Protein AF-A0A1A7XVB5-F1 (afdb_monomer)

Sequence (108 aa):
VERWLKELFDHADPHIVVMLVGNKTDLESERSVPMEEAKDFAEKQGLLFLETSALQSTNVEAAFSSVLAEIHKKVSSKEVVRGSLNAVTLNNSRRENTEEQKSCCRNI

Foldseek 3Di:
DVVVVVVCCVPHDPLAAAEDEAEDVVPVVPDPDDPVNSVVVCVVVVHHYDYYYPPVRGCPVVVVVVNVVVVVVCVVVVVDPPPPDPDPPPPPPPDDDDDDDDDPDDDD

Mean predicted aligned error: 12.48 Å

Secondary structure (DSSP, 8-state):
-HHHHHHHHHHS-TT---EEEEE-TT-GGG--S-HHHHHHHHHHHT-EEEEEBTTTTBSHHHHHHHHHHHHHHHHHTT-S-TTS------------------------

Organism: NCBI:txid60296

Solvent-accessible surface area (backbone atoms only — not comparable to full-atom values): 7113 Å² total; per-residue (Å²): 110,67,69,61,51,48,59,42,66,76,71,49,65,94,82,66,82,56,67,50,70,48,67,52,60,82,47,61,94,71,62,84,70,59,69,66,60,57,44,52,52,22,59,77,70,74,32,43,70,47,66,21,13,80,88,76,61,36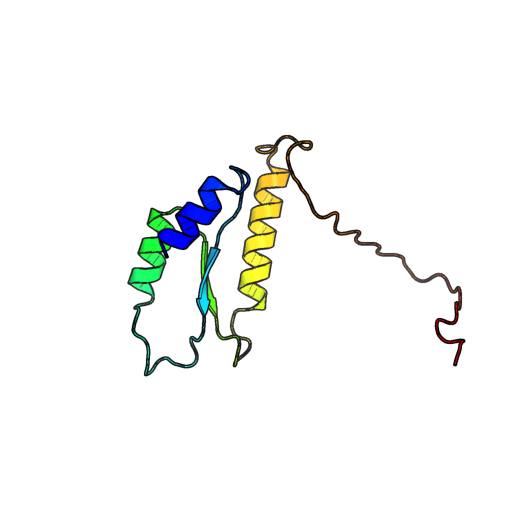,49,52,68,56,52,55,52,52,54,51,50,52,48,51,48,48,56,71,70,58,81,48,63,90,84,75,64,91,66,79,80,78,79,80,76,84,68,78,92,70,97,72,94,73,86,90,80,88,87,132

Radius of gyration: 19.64 Å; Cα contacts (8 Å, |Δi|>4): 71; chains: 1; bounding box: 53×38×45 Å

InterPro domains:
  IPR001806 Small GTPase [PF00071] (1-72)
  IPR001806 Small GTPase [PS51421] (1-108)
  IPR027417 P-loop containing nucleoside triphosphate hydrolase [G3DSA:3.40.50.300] (1-105)
  IPR027417 P-loop containing nucleoside triphosphate hydrolase [SSF52540] (1-82)
  IPR050209 Membrane trafficking Rab GTPases [PTHR47979] (1-105)

Structure (mmCIF, N/CA/C/O backbone):
data_AF-A0A1A7XVB5-F1
#
_entry.id   AF-A0A1A7XVB5-F1
#
loop_
_atom_site.group_PDB
_atom_site.id
_atom_site.type_symbol
_atom_site.label_atom_id
_atom_site.label_alt_id
_atom_site.label_comp_id
_atom_site.label_asym_id
_atom_site.label_entity_id
_a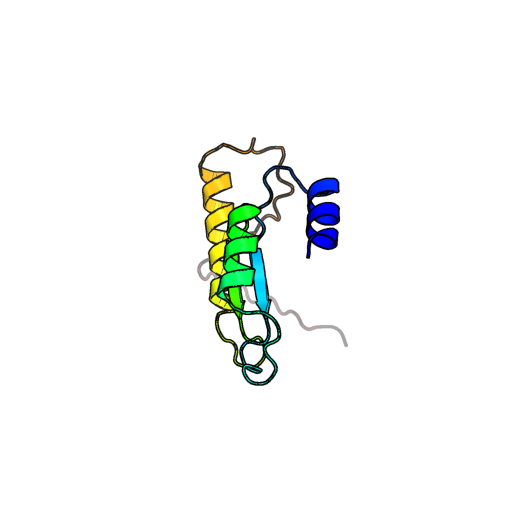tom_site.label_seq_id
_atom_site.pdbx_PDB_ins_code
_atom_site.Cartn_x
_atom_site.Cartn_y
_atom_site.Cartn_z
_atom_site.occupancy
_atom_site.B_iso_or_equiv
_atom_site.auth_seq_id
_atom_site.auth_comp_id
_atom_site.auth_asym_id
_atom_site.auth_atom_id
_atom_site.pdbx_PDB_model_num
ATOM 1 N N . VAL A 1 1 ? -2.192 12.899 1.025 1.00 74.12 1 VAL A N 1
ATOM 2 C CA . VAL A 1 1 ? -1.381 11.863 0.333 1.00 74.12 1 VAL A CA 1
ATOM 3 C C . VAL A 1 1 ? -0.794 12.396 -0.969 1.00 74.12 1 VAL A C 1
ATOM 5 O O . VAL A 1 1 ? 0.394 12.229 -1.194 1.00 74.12 1 VAL A O 1
ATOM 8 N N . GLU A 1 2 ? -1.575 13.128 -1.765 1.00 84.62 2 GLU A N 1
ATOM 9 C CA . GLU A 1 2 ? -1.160 13.701 -3.059 1.00 84.62 2 GLU A CA 1
ATOM 10 C C . GLU A 1 2 ? 0.130 14.529 -3.019 1.00 84.62 2 GLU A C 1
ATOM 12 O O . GLU A 1 2 ? 0.974 14.383 -3.895 1.00 84.62 2 GLU A O 1
ATOM 17 N N . ARG A 1 3 ? 0.335 15.345 -1.975 1.00 89.31 3 ARG A N 1
ATOM 18 C CA . ARG A 1 3 ? 1.586 16.100 -1.800 1.00 89.31 3 ARG A CA 1
ATOM 19 C C . ARG A 1 3 ? 2.817 15.188 -1.748 1.00 89.31 3 ARG A C 1
ATOM 21 O O . ARG A 1 3 ? 3.789 15.453 -2.442 1.00 89.31 3 ARG A O 1
ATOM 28 N N . TRP A 1 4 ? 2.761 14.121 -0.952 1.00 88.69 4 TRP A N 1
ATOM 29 C CA . TRP A 1 4 ? 3.868 13.172 -0.811 1.00 88.69 4 TRP A CA 1
ATOM 30 C C . TRP A 1 4 ? 4.101 12.378 -2.094 1.00 88.69 4 TRP A C 1
ATOM 32 O O . TRP A 1 4 ? 5.245 12.145 -2.460 1.00 88.69 4 TRP A O 1
ATOM 42 N N . LEU A 1 5 ? 3.028 12.011 -2.800 1.00 86.50 5 LEU A N 1
ATOM 43 C CA . LEU A 1 5 ? 3.136 11.364 -4.109 1.00 86.50 5 LEU A CA 1
ATOM 44 C C . LEU A 1 5 ? 3.802 12.276 -5.136 1.00 86.50 5 LEU A C 1
ATOM 46 O O . LEU A 1 5 ? 4.683 11.828 -5.857 1.00 86.50 5 LEU A O 1
ATOM 50 N N . LYS A 1 6 ? 3.425 13.556 -5.170 1.00 87.31 6 LYS A N 1
ATOM 51 C CA . LYS A 1 6 ? 4.052 14.537 -6.054 1.00 87.31 6 LYS A CA 1
ATOM 52 C C . LYS A 1 6 ? 5.537 14.709 -5.739 1.00 87.31 6 LYS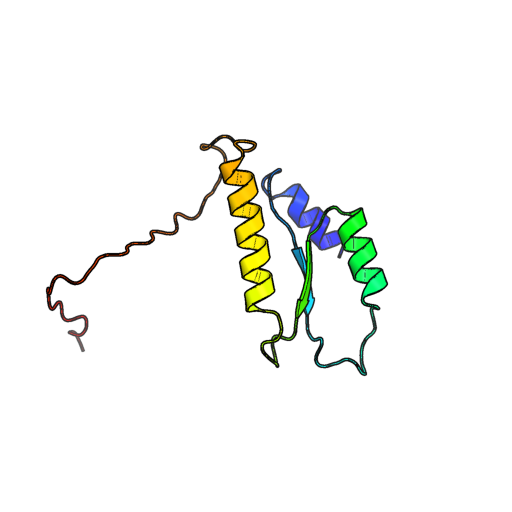 A C 1
ATOM 54 O O . LYS A 1 6 ? 6.360 14.583 -6.634 1.00 87.31 6 LYS A O 1
ATOM 59 N N . GLU A 1 7 ? 5.880 14.940 -4.471 1.00 88.00 7 GLU A N 1
ATOM 60 C CA . GLU A 1 7 ? 7.280 15.076 -4.047 1.00 88.00 7 GLU A CA 1
ATOM 61 C C . GLU A 1 7 ? 8.105 13.831 -4.406 1.00 88.00 7 GLU A C 1
ATOM 63 O O . GLU A 1 7 ? 9.253 13.961 -4.830 1.00 88.00 7 GLU A O 1
ATOM 68 N N . LEU A 1 8 ? 7.505 12.641 -4.296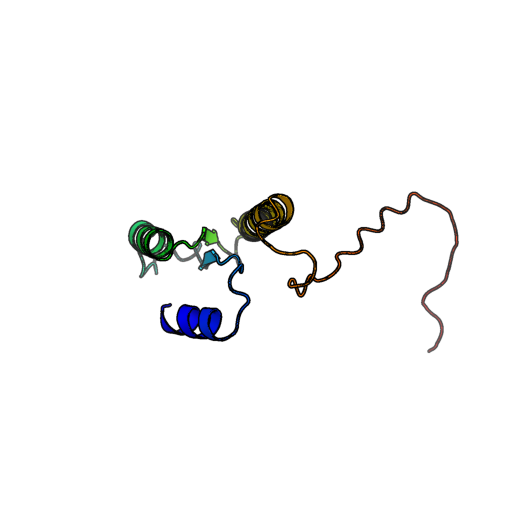 1.00 86.31 8 LEU A N 1
ATOM 69 C CA . LEU A 1 8 ? 8.127 11.385 -4.691 1.00 86.31 8 LEU A CA 1
ATOM 70 C C . LEU A 1 8 ? 8.336 11.308 -6.208 1.00 86.31 8 LEU A C 1
ATOM 72 O O . LEU A 1 8 ? 9.454 11.060 -6.637 1.00 86.31 8 LEU A O 1
ATOM 76 N N . PHE A 1 9 ? 7.306 11.537 -7.024 1.00 85.12 9 PHE A N 1
ATOM 77 C CA . PHE A 1 9 ? 7.421 11.438 -8.484 1.00 85.12 9 PHE A CA 1
ATOM 78 C C . PHE A 1 9 ? 8.315 12.517 -9.104 1.00 85.12 9 PHE A C 1
ATOM 80 O O . PHE A 1 9 ? 8.938 12.258 -10.129 1.00 85.12 9 PHE A O 1
ATOM 87 N N . ASP A 1 10 ? 8.427 13.688 -8.474 1.00 86.75 10 ASP A N 1
ATOM 88 C CA . ASP A 1 10 ? 9.299 14.767 -8.945 1.00 86.75 10 ASP A CA 1
ATOM 89 C C . ASP A 1 10 ? 10.799 14.447 -8.738 1.00 86.75 10 ASP A C 1
ATOM 91 O O . ASP A 1 10 ? 11.642 14.986 -9.456 1.00 86.75 10 ASP A O 1
ATOM 95 N N . HIS A 1 11 ? 11.151 13.578 -7.776 1.00 85.56 11 HIS A N 1
ATOM 96 C CA . HIS A 1 11 ? 12.550 13.324 -7.382 1.00 85.56 11 HIS A CA 1
ATOM 97 C C . HIS A 1 11 ? 12.999 11.856 -7.466 1.00 85.56 11 HIS A C 1
ATOM 99 O O . HIS A 1 11 ? 14.198 11.584 -7.374 1.00 85.56 11 HIS A O 1
ATOM 105 N N . ALA A 1 12 ? 12.076 10.902 -7.586 1.00 84.75 12 ALA A N 1
ATOM 106 C CA . ALA A 1 12 ? 12.386 9.476 -7.620 1.00 84.75 12 ALA A CA 1
ATOM 107 C C . ALA A 1 12 ? 12.636 8.957 -9.043 1.00 84.75 12 ALA A C 1
ATOM 109 O O . ALA A 1 12 ? 12.303 9.594 -10.041 1.00 84.75 12 ALA A O 1
ATOM 110 N N . ASP A 1 13 ? 13.211 7.753 -9.128 1.00 81.81 13 ASP A N 1
ATOM 111 C CA . ASP A 1 13 ? 13.348 7.039 -10.397 1.00 81.81 13 ASP A CA 1
ATOM 112 C C . ASP A 1 13 ? 11.959 6.759 -11.009 1.00 81.81 13 ASP A C 1
ATOM 114 O O . ASP A 1 13 ? 11.063 6.317 -10.281 1.00 81.81 13 ASP A O 1
ATOM 118 N N . PRO A 1 14 ? 11.767 6.938 -12.330 1.00 78.06 14 PRO A N 1
ATOM 119 C CA . PRO A 1 14 ? 10.498 6.648 -13.004 1.00 78.06 14 PRO A CA 1
ATOM 120 C C . PRO A 1 14 ? 9.975 5.215 -12.808 1.00 78.06 14 PRO A C 1
ATOM 122 O O . PRO A 1 14 ? 8.778 4.970 -12.947 1.00 78.06 14 PRO A O 1
ATOM 125 N N . HIS A 1 15 ? 10.846 4.258 -12.479 1.00 80.62 15 HIS A N 1
ATOM 126 C CA . HIS A 1 15 ? 10.502 2.850 -12.267 1.00 80.62 15 HIS A CA 1
ATOM 127 C C . HIS A 1 15 ? 10.281 2.492 -10.791 1.00 80.62 15 HIS A C 1
ATOM 129 O O . HIS A 1 15 ? 10.166 1.304 -10.463 1.00 80.62 15 HIS A O 1
ATOM 135 N N . ILE A 1 16 ? 10.207 3.483 -9.895 1.00 85.94 16 ILE A N 1
ATOM 136 C CA . ILE A 1 16 ? 9.969 3.259 -8.469 1.00 85.94 16 ILE A CA 1
ATOM 137 C C . ILE A 1 16 ? 8.696 2.426 -8.232 1.00 85.94 16 ILE A C 1
ATOM 139 O O . ILE A 1 16 ? 7.694 2.510 -8.946 1.00 85.94 16 ILE A O 1
ATOM 143 N N . VAL A 1 17 ? 8.754 1.555 -7.227 1.00 88.75 17 VAL A N 1
ATOM 144 C CA . VAL A 1 17 ? 7.586 0.841 -6.702 1.00 88.75 17 VAL A CA 1
ATOM 145 C C . VAL A 1 17 ? 7.129 1.577 -5.455 1.00 88.75 17 VAL A C 1
ATOM 147 O O . VAL A 1 17 ? 7.925 1.807 -4.547 1.00 88.75 17 VAL A O 1
ATOM 150 N N . VAL A 1 18 ? 5.849 1.937 -5.409 1.00 91.81 18 VAL A N 1
ATOM 151 C CA . VAL A 1 18 ? 5.269 2.718 -4.316 1.00 91.81 18 VAL A CA 1
ATOM 152 C C . VAL A 1 18 ? 4.096 1.948 -3.722 1.00 91.81 18 VAL A C 1
ATOM 154 O O . VAL A 1 18 ? 3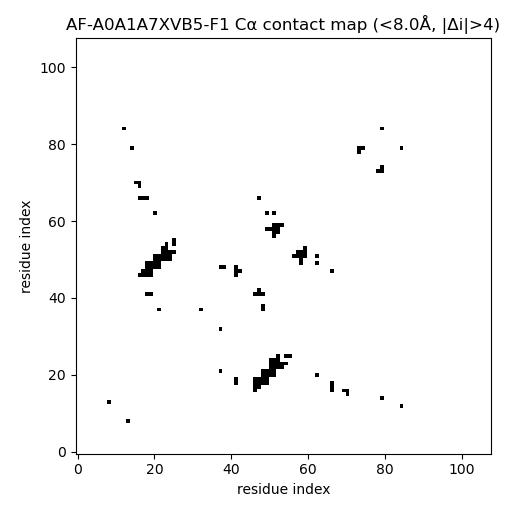.261 1.408 -4.449 1.00 91.81 18 VAL A O 1
ATOM 157 N N . MET A 1 19 ? 4.039 1.902 -2.392 1.00 94.44 19 MET A N 1
ATOM 158 C CA . MET A 1 19 ? 2.945 1.299 -1.636 1.00 94.44 19 MET A CA 1
ATOM 159 C C . MET A 1 19 ? 2.340 2.333 -0.688 1.00 94.44 19 MET A C 1
ATOM 161 O O . MET A 1 19 ? 3.051 2.961 0.095 1.00 94.44 19 MET A O 1
ATOM 165 N N . LEU A 1 20 ? 1.020 2.482 -0.737 1.00 95.31 20 LEU A N 1
ATOM 166 C CA . LEU A 1 20 ? 0.232 3.170 0.269 1.00 95.31 20 LEU A CA 1
ATOM 167 C C . LEU A 1 20 ? 0.002 2.230 1.457 1.00 95.31 20 LEU A C 1
ATOM 169 O O . LEU A 1 20 ? -0.614 1.175 1.317 1.00 95.31 20 LEU A O 1
ATOM 173 N N . VAL A 1 21 ? 0.483 2.628 2.633 1.00 96.00 21 VAL A N 1
ATOM 174 C CA . VAL A 1 21 ? 0.327 1.847 3.864 1.00 96.00 21 VAL A CA 1
ATOM 175 C C . VAL A 1 21 ? -0.648 2.544 4.809 1.00 96.00 21 VAL A C 1
ATOM 177 O O . VAL A 1 21 ? -0.360 3.627 5.321 1.00 96.00 21 VAL A O 1
ATOM 180 N N . GLY A 1 22 ? -1.789 1.906 5.067 1.00 94.38 22 GLY A N 1
ATOM 181 C CA . GLY A 1 22 ? -2.730 2.310 6.112 1.00 94.38 22 GLY A CA 1
ATOM 182 C C . GLY A 1 22 ? -2.259 1.794 7.468 1.00 94.38 22 GLY A C 1
ATOM 183 O O . GLY A 1 22 ? -2.591 0.678 7.849 1.00 94.38 22 GLY A O 1
ATOM 184 N N . ASN A 1 23 ? -1.415 2.548 8.172 1.00 94.88 23 ASN A N 1
ATOM 185 C CA . ASN A 1 23 ? -0.905 2.137 9.485 1.00 94.88 23 ASN A CA 1
ATOM 186 C C . ASN A 1 23 ? -1.917 2.426 10.613 1.00 94.88 23 ASN A C 1
ATOM 188 O O . ASN A 1 23 ? -2.755 3.315 10.480 1.00 94.88 23 ASN A O 1
ATOM 192 N N . LYS A 1 24 ? -1.735 1.760 11.760 1.00 92.56 24 LYS A N 1
ATOM 193 C CA . LYS A 1 24 ? -2.540 1.861 12.991 1.00 92.56 24 LYS A CA 1
ATOM 194 C C . LYS A 1 24 ? -3.927 1.221 12.896 1.00 92.56 24 LYS A C 1
ATOM 196 O O . LYS A 1 24 ? -4.893 1.751 13.437 1.00 92.56 24 LYS A O 1
ATOM 201 N N . THR A 1 25 ? -4.033 0.062 12.247 1.00 92.12 25 THR A N 1
ATOM 202 C CA . THR A 1 25 ? -5.299 -0.699 12.199 1.00 92.12 25 THR A CA 1
ATOM 203 C C . THR A 1 25 ? -5.819 -1.129 13.570 1.00 92.12 25 THR A C 1
ATOM 205 O O . THR A 1 25 ? -6.977 -1.501 13.699 1.00 92.12 25 THR A O 1
ATOM 208 N N . ASP A 1 26 ? -4.980 -1.084 14.604 1.00 91.94 26 ASP A N 1
ATOM 209 C CA . ASP A 1 26 ? -5.374 -1.317 15.992 1.00 91.94 26 ASP A CA 1
ATOM 210 C C . ASP A 1 26 ? -6.367 -0.270 16.531 1.00 91.94 26 ASP A C 1
ATOM 212 O O . ASP A 1 26 ? -7.125 -0.574 17.450 1.00 91.94 26 ASP A O 1
ATOM 216 N N . LEU A 1 27 ? -6.418 0.927 15.936 1.00 92.44 27 LEU A N 1
ATOM 217 C CA . LEU A 1 27 ? -7.319 2.017 16.323 1.00 92.44 27 LEU A CA 1
ATOM 218 C C . LEU A 1 27 ? -8.596 2.046 15.468 1.00 92.44 27 LEU A C 1
ATOM 220 O O . LEU A 1 27 ? -8.979 3.086 14.935 1.00 92.44 27 LEU A O 1
ATOM 224 N N . GLU A 1 28 ? -9.280 0.907 15.345 1.00 89.31 28 GLU A N 1
ATOM 225 C CA . GLU A 1 28 ? -10.495 0.786 14.520 1.00 89.31 28 GLU A CA 1
ATOM 226 C C . GLU A 1 28 ? -11.609 1.750 14.968 1.00 89.31 28 GLU A C 1
ATOM 228 O O . GLU A 1 28 ? -12.318 2.325 14.145 1.00 89.31 28 GLU A O 1
ATOM 233 N N . SER A 1 29 ? -11.728 2.005 16.274 1.00 90.75 29 SER A N 1
ATOM 234 C CA . SER A 1 29 ? -12.705 2.955 16.824 1.00 90.75 29 SER A CA 1
ATOM 235 C C . SER A 1 29 ? -12.439 4.415 16.447 1.00 90.75 29 SER A C 1
ATOM 237 O O . SER A 1 29 ? -13.348 5.235 16.523 1.00 90.75 29 SER A O 1
ATOM 239 N N . GLU A 1 30 ? -11.208 4.750 16.057 1.00 92.44 30 GLU A N 1
ATOM 240 C CA . GLU A 1 30 ? -10.798 6.096 15.632 1.00 92.44 30 GLU A CA 1
ATOM 241 C C . GLU A 1 30 ? -10.597 6.169 14.108 1.00 92.44 30 GLU A C 1
ATOM 243 O O . GLU A 1 30 ? -10.007 7.122 13.581 1.00 92.44 30 GLU A O 1
ATOM 248 N N . ARG A 1 31 ? -11.095 5.165 13.371 1.00 93.38 31 ARG A N 1
ATOM 249 C CA . ARG A 1 31 ? -10.956 5.098 11.920 1.00 93.38 31 ARG A CA 1
ATOM 250 C C . ARG A 1 31 ? -11.681 6.270 11.264 1.00 93.38 31 ARG A C 1
ATOM 252 O O . ARG A 1 31 ? -12.904 6.332 11.209 1.00 93.38 31 ARG A O 1
ATOM 259 N N . SER A 1 32 ? -10.889 7.180 10.707 1.00 92.62 32 SER A N 1
ATOM 260 C CA . SER A 1 32 ? -11.387 8.309 9.911 1.00 92.62 32 SER A CA 1
ATOM 261 C C . SER A 1 32 ? -11.438 8.008 8.412 1.00 92.62 32 SER A C 1
ATOM 263 O O . SER A 1 32 ? -12.120 8.712 7.678 1.00 92.62 32 SER A O 1
ATOM 265 N N . VAL A 1 33 ? -10.702 6.988 7.954 1.00 92.56 33 VAL A N 1
ATOM 266 C CA . VAL A 1 33 ? -10.588 6.630 6.534 1.00 92.56 33 VAL A CA 1
ATOM 267 C C . VAL A 1 33 ? -11.041 5.181 6.332 1.00 92.56 33 VAL A C 1
ATOM 269 O O . VAL A 1 33 ? -10.409 4.263 6.875 1.00 92.56 33 VAL A O 1
ATOM 272 N N . PRO A 1 34 ? -12.128 4.951 5.575 1.00 93.69 34 PRO A N 1
ATOM 273 C CA . PRO A 1 34 ? -12.554 3.615 5.186 1.00 93.69 34 PRO A CA 1
ATOM 274 C C . PRO A 1 34 ? -11.487 2.907 4.349 1.00 93.69 34 PRO A C 1
ATOM 276 O O . PRO A 1 34 ? -10.830 3.514 3.503 1.00 93.69 34 PRO A O 1
ATOM 279 N N . MET A 1 35 ? -11.359 1.594 4.540 1.00 92.31 35 MET A N 1
ATOM 280 C CA . MET A 1 35 ? -10.419 0.775 3.769 1.00 92.31 35 MET A CA 1
ATOM 281 C C . MET A 1 35 ? -10.687 0.865 2.258 1.00 92.31 35 MET A C 1
ATOM 283 O O . MET A 1 35 ? -9.747 0.953 1.474 1.00 92.31 35 MET A O 1
ATOM 287 N N . GLU A 1 36 ? -11.960 0.862 1.856 1.00 93.75 36 GLU A N 1
ATOM 288 C CA . GLU A 1 36 ? -12.376 0.928 0.450 1.00 93.75 36 GLU A CA 1
ATOM 289 C C . GLU A 1 36 ? -11.925 2.233 -0.215 1.00 93.75 36 GLU A C 1
ATOM 291 O O . GLU A 1 36 ? -11.331 2.200 -1.286 1.00 93.75 36 GLU A O 1
ATOM 296 N N . GLU A 1 37 ? -12.077 3.372 0.467 1.00 94.44 37 GLU A N 1
ATOM 297 C CA . GLU A 1 37 ? -11.633 4.672 -0.047 1.00 94.44 37 GLU A CA 1
ATOM 298 C C . GLU A 1 37 ? -10.112 4.707 -0.268 1.00 94.44 37 GLU A C 1
ATOM 300 O O . GLU A 1 37 ? -9.630 5.151 -1.314 1.00 94.44 37 GLU A O 1
ATOM 305 N N . ALA A 1 38 ? -9.342 4.206 0.703 1.00 93.31 38 ALA A N 1
ATOM 306 C CA . ALA A 1 38 ? -7.887 4.153 0.600 1.00 93.31 38 ALA A CA 1
ATOM 307 C C . ALA A 1 38 ? -7.420 3.192 -0.505 1.00 93.31 38 ALA A C 1
ATOM 309 O O . ALA A 1 38 ? -6.470 3.495 -1.234 1.00 93.31 38 ALA A O 1
ATOM 310 N N . LYS A 1 39 ? -8.108 2.056 -0.654 1.00 94.00 39 LYS A N 1
ATOM 311 C CA . LYS A 1 39 ? -7.837 1.069 -1.698 1.00 94.00 39 LYS A CA 1
ATOM 312 C C . LYS A 1 39 ? -8.132 1.637 -3.087 1.00 94.00 39 LYS A C 1
ATOM 314 O O . LYS A 1 39 ? -7.262 1.579 -3.953 1.00 94.00 39 LYS A O 1
ATOM 319 N N . ASP A 1 40 ? -9.292 2.258 -3.274 1.00 95.25 40 ASP A N 1
ATOM 320 C CA . ASP A 1 40 ? -9.680 2.904 -4.530 1.00 95.25 40 ASP A CA 1
ATOM 321 C C . ASP A 1 40 ? -8.694 4.003 -4.928 1.00 95.25 40 ASP A C 1
ATOM 323 O O . ASP A 1 40 ? -8.355 4.164 -6.103 1.00 95.25 40 ASP A O 1
ATOM 327 N N . PHE A 1 41 ? -8.222 4.784 -3.952 1.00 93.31 41 PHE A N 1
ATOM 328 C CA . PHE A 1 41 ? -7.209 5.803 -4.192 1.00 93.31 41 PHE A CA 1
ATOM 329 C C . PHE A 1 41 ? -5.887 5.183 -4.663 1.00 93.31 41 PHE A C 1
ATOM 331 O O . PHE A 1 41 ? -5.296 5.667 -5.631 1.00 93.31 41 PHE A O 1
ATOM 338 N N . ALA A 1 42 ? -5.432 4.104 -4.020 1.00 93.88 42 ALA A N 1
ATOM 339 C CA . ALA A 1 42 ? -4.217 3.404 -4.422 1.00 93.88 42 ALA A CA 1
ATOM 340 C C . ALA A 1 42 ? -4.335 2.822 -5.838 1.00 93.88 42 ALA A C 1
ATOM 342 O O . ALA A 1 42 ? -3.440 3.038 -6.653 1.00 93.88 42 ALA A O 1
ATOM 343 N N . GLU A 1 43 ? -5.455 2.174 -6.164 1.00 93.19 43 GLU A N 1
ATOM 344 C CA . GLU A 1 43 ? -5.707 1.615 -7.496 1.00 93.19 43 GLU A CA 1
ATOM 345 C C . GLU A 1 43 ? -5.717 2.704 -8.580 1.00 93.19 43 GLU A C 1
ATOM 347 O O . GLU A 1 43 ? -5.055 2.556 -9.609 1.00 93.19 43 GLU A O 1
ATOM 352 N N . LYS A 1 44 ? -6.375 3.846 -8.331 1.00 92.81 44 LYS A N 1
ATOM 353 C CA . LYS A 1 44 ? -6.399 4.994 -9.262 1.00 92.81 44 LYS A CA 1
ATOM 354 C C . LYS A 1 44 ? -5.014 5.583 -9.526 1.00 92.81 44 LYS A C 1
ATOM 356 O O . LYS A 1 44 ? -4.768 6.086 -10.618 1.00 92.81 44 LYS A O 1
ATOM 361 N N . GLN A 1 45 ? -4.133 5.555 -8.529 1.00 89.12 45 GLN A N 1
ATOM 362 C CA . GLN A 1 45 ? -2.768 6.078 -8.625 1.00 89.12 45 GLN A CA 1
ATOM 363 C C . GLN A 1 45 ? -1.738 5.009 -9.039 1.00 89.12 45 GLN A C 1
ATOM 365 O O . GLN A 1 45 ? -0.558 5.326 -9.174 1.00 89.12 45 GLN A O 1
ATOM 370 N N . GLY A 1 46 ? -2.154 3.751 -9.240 1.00 90.19 46 GLY A N 1
ATOM 371 C CA . GLY A 1 46 ? -1.255 2.646 -9.592 1.00 90.19 46 GLY A CA 1
ATOM 372 C C . GLY A 1 46 ? -0.301 2.233 -8.463 1.00 90.19 46 GLY A C 1
ATOM 373 O O . GLY A 1 46 ? 0.818 1.794 -8.726 1.00 90.19 46 GLY A O 1
ATOM 374 N N . LEU A 1 47 ? -0.720 2.405 -7.210 1.00 93.38 47 LEU A N 1
ATOM 375 C CA . LEU A 1 47 ? 0.059 2.099 -6.011 1.00 93.38 47 LEU A CA 1
ATOM 376 C C . LEU A 1 47 ? -0.352 0.739 -5.442 1.00 93.38 47 LEU A C 1
ATOM 378 O O . LEU A 1 47 ? -1.511 0.337 -5.525 1.00 93.38 47 LEU A O 1
ATOM 382 N N . LEU A 1 48 ? 0.582 0.058 -4.780 1.00 94.25 48 LEU A N 1
ATOM 383 C CA . LEU A 1 48 ? 0.231 -1.078 -3.926 1.00 94.25 48 LEU A CA 1
ATOM 384 C C . LEU A 1 48 ? -0.485 -0.565 -2.666 1.00 94.25 48 LEU A C 1
ATOM 386 O O . LEU A 1 48 ? -0.207 0.545 -2.221 1.00 94.25 48 LEU A O 1
ATOM 390 N N . PHE A 1 49 ? -1.357 -1.363 -2.054 1.00 95.69 49 PHE A N 1
ATOM 391 C CA . PHE A 1 49 ? -2.036 -0.989 -0.810 1.00 95.69 49 PHE A CA 1
ATOM 392 C C . PHE A 1 49 ? -1.974 -2.110 0.222 1.00 95.69 49 PHE A C 1
ATOM 394 O O . PHE A 1 49 ? -2.194 -3.274 -0.116 1.00 95.69 49 PHE A O 1
ATOM 401 N N . LEU A 1 50 ? -1.701 -1.754 1.478 1.00 95.94 50 LEU A N 1
ATOM 402 C CA . LEU A 1 50 ? -1.812 -2.673 2.606 1.00 95.94 50 LEU A CA 1
ATOM 403 C C . LEU A 1 50 ? -2.129 -1.922 3.901 1.00 95.94 50 LEU A C 1
ATOM 405 O O . LEU A 1 50 ? -1.568 -0.859 4.168 1.00 95.94 50 LEU A O 1
ATOM 409 N N . GLU A 1 51 ? -2.985 -2.500 4.737 1.00 95.56 51 GLU A N 1
ATOM 410 C CA . GLU A 1 51 ? -3.210 -2.001 6.090 1.00 95.56 51 GLU A CA 1
ATOM 411 C C . GLU A 1 51 ? -2.330 -2.744 7.100 1.00 95.56 51 GLU A C 1
ATOM 413 O O . GLU A 1 51 ? -2.172 -3.966 7.027 1.00 95.56 51 GLU A O 1
ATOM 418 N N . THR A 1 52 ? -1.739 -2.006 8.038 1.00 96.00 52 THR A N 1
ATOM 419 C CA . THR A 1 52 ? -0.761 -2.523 9.000 1.00 96.00 52 THR A CA 1
ATOM 420 C C . THR A 1 52 ? -1.016 -1.977 10.401 1.00 96.00 52 THR A C 1
ATOM 422 O O . THR A 1 52 ? -1.518 -0.867 10.578 1.00 96.00 52 THR A O 1
ATOM 425 N N . SER A 1 53 ? -0.604 -2.730 11.416 1.00 94.25 53 SER A N 1
ATOM 426 C CA . SER A 1 53 ? -0.438 -2.199 12.768 1.00 94.25 53 SER A CA 1
ATOM 427 C C . SER A 1 53 ? 0.993 -2.443 13.203 1.00 94.25 53 SER A C 1
ATOM 429 O O . SER A 1 53 ? 1.389 -3.579 13.462 1.00 94.25 53 SER A O 1
ATOM 431 N N . ALA A 1 54 ? 1.768 -1.365 13.311 1.00 93.19 54 ALA A N 1
ATOM 432 C CA . ALA A 1 54 ? 3.090 -1.428 13.924 1.00 93.19 54 ALA A CA 1
ATOM 433 C C . ALA A 1 54 ? 3.014 -1.855 15.402 1.00 93.19 54 ALA A C 1
ATOM 435 O O . ALA A 1 54 ? 3.903 -2.557 15.875 1.00 93.19 54 ALA A O 1
ATOM 436 N N . LEU A 1 55 ? 1.942 -1.482 16.115 1.00 91.69 55 LEU A N 1
ATOM 437 C CA . LEU A 1 55 ? 1.741 -1.835 17.523 1.00 91.69 55 LEU A CA 1
ATOM 438 C C . LEU A 1 55 ? 1.506 -3.340 17.703 1.00 91.69 55 LEU A C 1
ATOM 440 O O . LEU A 1 55 ? 2.115 -3.966 18.565 1.00 91.69 55 LEU A O 1
ATOM 444 N N . GLN A 1 56 ? 0.642 -3.923 16.872 1.00 91.12 56 GLN A N 1
ATOM 445 C CA . GLN A 1 56 ? 0.287 -5.344 16.927 1.00 91.12 56 GLN A CA 1
ATOM 446 C C . GLN A 1 56 ? 1.174 -6.214 16.024 1.00 91.12 56 GLN A C 1
ATOM 448 O O . GLN A 1 56 ? 0.915 -7.405 15.878 1.00 91.12 56 GLN A O 1
ATOM 453 N N . SER A 1 57 ? 2.195 -5.633 15.382 1.00 93.25 57 SER A N 1
ATOM 454 C CA . SER A 1 57 ? 3.031 -6.301 14.368 1.00 93.25 57 SER A CA 1
ATOM 455 C C . SER A 1 57 ? 2.223 -6.955 13.235 1.00 93.25 57 SER A C 1
ATOM 457 O O . SER A 1 57 ? 2.644 -7.940 12.633 1.00 93.25 57 SER A O 1
ATOM 459 N N . THR A 1 58 ? 1.048 -6.408 12.923 1.00 93.81 58 THR A N 1
ATOM 460 C CA . THR A 1 58 ? 0.149 -6.957 11.904 1.00 93.81 58 THR A CA 1
ATOM 461 C C . THR A 1 58 ? 0.532 -6.423 10.532 1.00 93.81 58 THR A C 1
ATOM 463 O O . THR A 1 58 ? 0.646 -5.210 10.348 1.00 93.81 58 THR A O 1
ATOM 466 N N . ASN A 1 59 ? 0.722 -7.329 9.568 1.00 92.94 59 ASN A N 1
ATOM 467 C CA . ASN A 1 59 ? 1.023 -7.044 8.158 1.00 92.94 59 ASN A CA 1
ATOM 468 C C . ASN A 1 59 ? 2.300 -6.229 7.884 1.00 92.94 59 ASN A C 1
ATOM 470 O O . ASN A 1 59 ? 2.559 -5.884 6.734 1.00 92.94 59 ASN A O 1
ATOM 474 N N . VAL A 1 60 ? 3.134 -5.960 8.892 1.00 94.31 60 VAL A N 1
ATOM 475 C CA . VAL A 1 60 ? 4.389 -5.212 8.715 1.00 94.31 60 VAL A CA 1
ATOM 476 C C . VAL A 1 60 ? 5.343 -5.980 7.796 1.00 94.31 60 VAL A C 1
ATOM 478 O O . VAL A 1 60 ? 5.784 -5.449 6.782 1.00 94.31 60 VAL A O 1
ATOM 481 N N . GLU A 1 61 ? 5.605 -7.256 8.088 1.00 94.44 61 GLU A N 1
ATOM 482 C CA . GLU A 1 61 ? 6.469 -8.106 7.253 1.00 94.44 61 GLU A CA 1
ATOM 483 C C . GLU A 1 61 ? 5.891 -8.310 5.845 1.00 94.44 61 GLU A C 1
ATOM 485 O O . GLU A 1 61 ? 6.623 -8.272 4.851 1.00 94.44 61 GLU A O 1
ATOM 490 N N . ALA A 1 62 ? 4.568 -8.460 5.748 1.00 93.69 62 ALA A N 1
ATOM 491 C CA . ALA A 1 62 ? 3.869 -8.593 4.476 1.00 93.69 62 ALA A CA 1
ATOM 492 C C . ALA A 1 62 ? 4.001 -7.328 3.610 1.00 93.69 62 ALA A C 1
ATOM 494 O O . ALA A 1 62 ? 4.185 -7.451 2.398 1.00 93.69 62 ALA A O 1
ATOM 495 N N . ALA A 1 63 ? 3.975 -6.130 4.212 1.00 94.56 63 ALA A N 1
ATOM 496 C CA . ALA A 1 63 ? 4.167 -4.863 3.503 1.00 94.56 63 ALA A CA 1
ATOM 497 C C . ALA A 1 63 ? 5.533 -4.828 2.810 1.00 94.56 63 ALA A C 1
ATOM 499 O O . ALA A 1 63 ? 5.622 -4.659 1.593 1.00 94.56 63 ALA A O 1
ATOM 500 N N . PHE A 1 64 ? 6.602 -5.067 3.576 1.00 94.50 64 PHE A N 1
ATOM 501 C CA . PHE A 1 64 ? 7.965 -5.058 3.047 1.00 94.50 64 PHE A CA 1
ATOM 502 C C . PHE A 1 64 ? 8.193 -6.174 2.025 1.00 94.50 64 PHE A C 1
ATOM 504 O O . PHE A 1 64 ? 8.751 -5.921 0.958 1.00 94.50 64 PHE A O 1
ATOM 511 N N . SER A 1 65 ? 7.718 -7.389 2.307 1.00 94.25 65 SER A N 1
ATOM 512 C CA . SER A 1 65 ? 7.866 -8.532 1.398 1.00 94.25 65 SER A CA 1
ATOM 513 C C . SER A 1 65 ? 7.174 -8.293 0.057 1.00 94.25 65 SER A C 1
ATOM 515 O O . SER A 1 65 ? 7.739 -8.606 -0.989 1.00 94.25 65 SER A O 1
ATOM 517 N N . SER A 1 66 ? 5.987 -7.682 0.068 1.00 94.06 66 SER A N 1
ATOM 518 C CA . SER 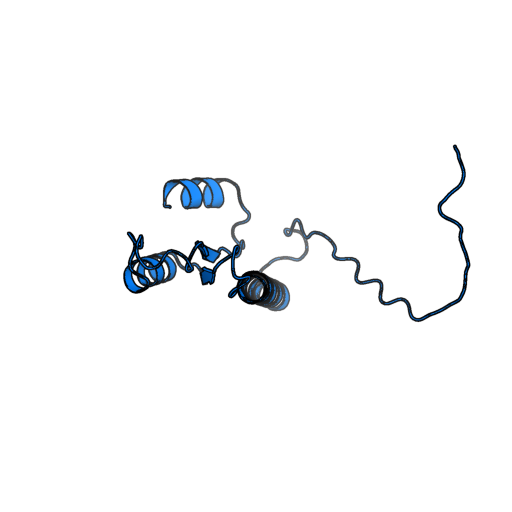A 1 66 ? 5.230 -7.367 -1.150 1.00 94.06 66 SER A CA 1
ATOM 519 C C . SER A 1 66 ? 5.940 -6.322 -2.010 1.00 94.06 66 SER A C 1
ATOM 521 O O . SER A 1 66 ? 6.065 -6.499 -3.221 1.00 94.06 66 SER A O 1
ATOM 523 N N . VAL A 1 67 ? 6.467 -5.260 -1.390 1.00 93.25 67 VAL A N 1
ATOM 524 C CA . VAL A 1 67 ? 7.241 -4.230 -2.103 1.00 93.25 67 VAL A CA 1
ATOM 525 C C . VAL A 1 67 ? 8.510 -4.829 -2.711 1.00 93.25 67 VAL A C 1
ATOM 527 O O . VAL A 1 67 ? 8.802 -4.594 -3.882 1.00 93.25 67 VAL A O 1
ATOM 530 N N . LEU A 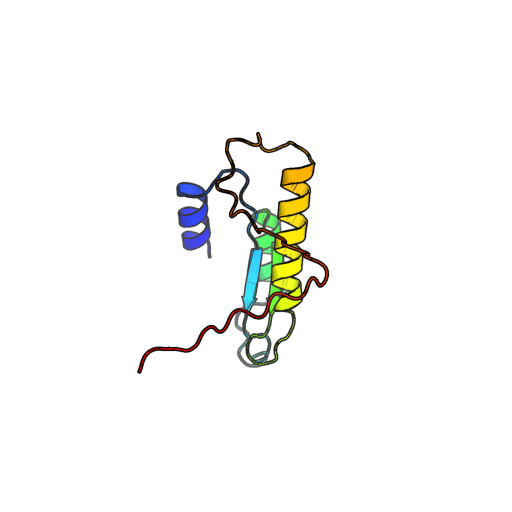1 68 ? 9.245 -5.647 -1.951 1.00 92.50 68 LEU A N 1
ATOM 531 C CA . LEU A 1 68 ? 10.459 -6.308 -2.435 1.00 92.50 68 LEU A CA 1
ATOM 532 C C . LEU A 1 68 ? 10.177 -7.276 -3.588 1.00 92.50 68 LEU A C 1
ATOM 534 O O . LEU A 1 68 ? 10.933 -7.300 -4.560 1.00 92.50 68 LEU A O 1
ATOM 538 N N . ALA A 1 69 ? 9.093 -8.049 -3.504 1.00 91.25 69 ALA A N 1
ATOM 539 C CA . ALA A 1 69 ? 8.684 -8.960 -4.566 1.00 91.25 69 ALA A CA 1
ATOM 540 C C . ALA A 1 69 ? 8.377 -8.206 -5.869 1.00 91.25 69 ALA A C 1
ATOM 542 O O . ALA A 1 69 ? 8.828 -8.619 -6.940 1.00 91.25 69 ALA A O 1
ATOM 543 N N . GLU A 1 70 ? 7.678 -7.073 -5.781 1.00 89.94 70 GLU A N 1
ATOM 544 C CA . GLU A 1 70 ? 7.343 -6.262 -6.953 1.00 89.94 70 GLU A CA 1
ATOM 545 C C . GLU A 1 70 ? 8.582 -5.578 -7.552 1.00 89.94 70 GLU A C 1
ATOM 547 O O 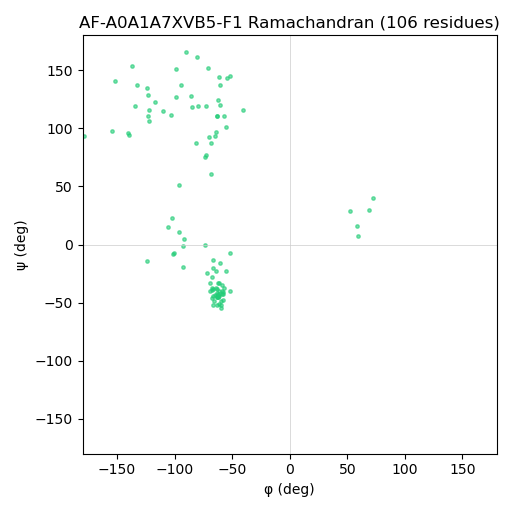. GLU A 1 70 ? 8.764 -5.580 -8.771 1.00 89.94 70 GLU A O 1
ATOM 552 N N . ILE A 1 71 ? 9.500 -5.079 -6.714 1.00 88.19 71 ILE A N 1
ATOM 553 C CA . ILE A 1 71 ? 10.798 -4.562 -7.176 1.00 88.19 71 ILE A CA 1
ATOM 554 C C . ILE A 1 71 ? 11.576 -5.665 -7.901 1.00 88.19 71 ILE A C 1
ATOM 556 O O . ILE A 1 71 ? 12.053 -5.457 -9.017 1.00 88.19 71 ILE A O 1
ATOM 560 N N . HIS A 1 72 ? 11.682 -6.855 -7.303 1.00 87.12 72 HIS A N 1
ATOM 561 C CA . HIS A 1 72 ? 12.400 -7.980 -7.900 1.00 87.12 72 HIS A CA 1
ATOM 562 C C . HIS A 1 72 ? 11.806 -8.370 -9.258 1.00 87.12 72 HIS A C 1
ATOM 564 O O . HIS A 1 72 ? 12.544 -8.581 -10.222 1.00 87.12 72 HIS A O 1
ATOM 570 N N . LYS A 1 73 ? 10.473 -8.399 -9.360 1.00 87.38 73 LYS A N 1
ATOM 571 C CA . LYS A 1 73 ? 9.757 -8.650 -10.611 1.00 87.38 73 LYS A CA 1
ATOM 572 C C . LYS A 1 73 ? 10.108 -7.606 -11.676 1.00 87.38 73 LYS A C 1
ATOM 574 O O . LYS A 1 73 ? 10.573 -8.002 -12.745 1.00 87.38 73 LYS A O 1
ATOM 579 N N . LYS A 1 74 ? 10.000 -6.304 -11.375 1.00 83.12 74 LYS A N 1
ATOM 580 C CA . LYS A 1 74 ? 10.355 -5.217 -12.314 1.00 83.12 74 LYS A CA 1
ATOM 581 C C . LYS A 1 74 ? 11.809 -5.292 -12.791 1.00 83.12 74 LYS A C 1
ATOM 583 O O . LYS A 1 74 ? 12.085 -5.144 -13.980 1.00 83.12 74 LYS A O 1
ATOM 588 N N . VAL A 1 75 ? 12.746 -5.582 -11.885 1.00 81.62 75 VAL A N 1
ATOM 589 C CA . VAL A 1 75 ? 14.173 -5.731 -12.223 1.00 81.62 75 VAL A CA 1
ATOM 590 C C . VAL A 1 75 ? 14.419 -6.974 -13.088 1.00 81.62 75 VAL A C 1
ATOM 592 O O . VAL A 1 75 ? 15.217 -6.932 -14.027 1.00 81.62 75 VAL A O 1
ATOM 595 N N . SER A 1 76 ? 13.728 -8.084 -12.808 1.00 77.31 76 SER A N 1
ATOM 596 C CA . SER A 1 76 ? 13.874 -9.339 -13.557 1.00 77.31 76 SER A CA 1
ATOM 597 C C . SER A 1 76 ? 13.332 -9.256 -14.990 1.00 77.31 76 SER A C 1
ATOM 599 O O . SER A 1 76 ? 13.932 -9.831 -15.900 1.00 77.31 76 SER A O 1
ATOM 601 N N . SER A 1 77 ? 12.268 -8.475 -15.212 1.00 68.69 77 SER A N 1
ATOM 602 C CA . SER A 1 77 ? 11.615 -8.295 -16.516 1.00 68.69 77 SER A CA 1
ATOM 603 C C . SER A 1 77 ? 12.409 -7.438 -17.514 1.00 68.69 77 SER A C 1
ATOM 605 O O . SER A 1 77 ? 11.966 -7.271 -18.646 1.00 68.69 77 SER A O 1
ATOM 607 N N . LYS A 1 78 ? 13.593 -6.916 -17.144 1.00 61.06 78 LYS A N 1
ATOM 608 C CA . LYS A 1 78 ? 14.437 -6.023 -17.974 1.00 61.06 78 LYS A CA 1
ATOM 609 C C . LYS A 1 78 ? 13.758 -4.721 -18.437 1.00 61.06 78 LYS A C 1
ATOM 611 O O . LYS A 1 78 ? 14.302 -4.048 -19.307 1.00 61.06 78 LYS A O 1
ATOM 616 N N . GLU A 1 79 ? 12.638 -4.323 -17.834 1.00 55.69 79 GLU A N 1
ATOM 617 C CA . GLU A 1 79 ? 12.026 -3.003 -18.070 1.00 55.69 79 GLU A CA 1
ATOM 618 C C . GLU A 1 79 ? 12.902 -1.858 -17.536 1.00 55.69 79 GLU A C 1
ATOM 620 O O . GLU A 1 79 ? 12.725 -0.709 -17.920 1.00 55.69 79 GLU A O 1
ATOM 625 N N . VAL A 1 80 ? 13.912 -2.181 -16.720 1.00 52.94 80 VAL A N 1
ATOM 626 C CA . VAL A 1 80 ? 14.918 -1.236 -16.238 1.00 52.94 80 VAL A CA 1
ATOM 627 C C . VAL A 1 80 ? 16.301 -1.641 -16.748 1.00 52.94 80 VAL A C 1
ATOM 629 O O . VAL A 1 80 ? 16.778 -2.755 -16.506 1.00 52.94 80 VAL A O 1
ATOM 632 N N . VAL A 1 81 ? 16.975 -0.735 -17.462 1.00 51.88 81 VAL A N 1
ATOM 633 C CA . VAL A 1 81 ? 18.369 -0.927 -17.886 1.00 51.88 81 VAL A CA 1
ATOM 634 C C . VAL A 1 81 ? 19.233 -1.033 -16.628 1.00 51.88 81 VAL A C 1
ATOM 636 O O . VAL A 1 81 ? 19.239 -0.126 -15.799 1.00 51.88 81 VAL A O 1
ATOM 639 N N . ARG A 1 82 ? 19.996 -2.129 -16.497 1.00 53.75 82 ARG A N 1
ATOM 640 C CA . ARG A 1 82 ? 20.849 -2.479 -15.336 1.00 53.75 82 ARG A CA 1
ATOM 641 C C . ARG A 1 82 ? 21.838 -1.390 -14.865 1.00 53.75 82 ARG A C 1
ATOM 643 O O . ARG A 1 82 ? 22.471 -1.588 -13.837 1.00 53.75 82 ARG A O 1
ATOM 650 N N . GLY A 1 83 ? 21.982 -0.278 -15.588 1.00 49.22 83 GLY A N 1
ATOM 651 C CA . GLY A 1 83 ? 22.825 0.866 -15.224 1.00 49.22 83 GLY A CA 1
ATOM 652 C C . GLY A 1 83 ? 22.095 2.069 -14.610 1.00 49.22 83 GLY A C 1
ATOM 653 O O . GLY A 1 83 ? 22.772 2.990 -14.177 1.00 49.22 83 GLY A O 1
ATOM 654 N N . SER A 1 84 ? 20.755 2.084 -14.572 1.00 51.16 84 SER A N 1
ATOM 655 C CA . SER A 1 84 ? 19.972 3.234 -14.075 1.00 51.16 84 SER A CA 1
ATOM 656 C C . SER A 1 84 ? 19.436 3.056 -12.650 1.00 51.16 84 SER A C 1
ATOM 658 O O . SER A 1 84 ? 18.911 3.992 -12.063 1.00 51.16 84 SER A O 1
ATOM 660 N N . LEU A 1 85 ? 19.567 1.859 -12.075 1.00 53.38 85 LEU A N 1
ATOM 661 C CA . LEU A 1 85 ? 19.128 1.590 -10.712 1.00 53.38 85 LEU A CA 1
ATOM 662 C C . LEU A 1 85 ? 20.232 2.004 -9.736 1.00 53.38 85 LEU A C 1
ATOM 664 O O . LEU A 1 85 ? 21.296 1.384 -9.714 1.00 53.38 85 LEU A O 1
ATOM 668 N N . ASN A 1 86 ? 19.943 2.965 -8.855 1.00 55.28 86 ASN A N 1
ATOM 669 C CA . ASN A 1 86 ? 20.659 3.137 -7.586 1.00 55.28 86 ASN A CA 1
ATOM 670 C C . ASN A 1 86 ? 20.328 1.950 -6.659 1.00 55.28 86 ASN A C 1
ATOM 672 O O . ASN A 1 86 ? 19.699 2.099 -5.614 1.00 55.28 86 ASN A O 1
ATOM 676 N N . ALA A 1 87 ? 20.654 0.732 -7.091 1.00 54.31 87 ALA A N 1
ATOM 677 C CA . ALA A 1 87 ? 20.380 -0.477 -6.341 1.00 54.31 87 ALA A CA 1
ATOM 678 C C . ALA A 1 87 ? 21.336 -0.539 -5.147 1.00 54.31 87 ALA A C 1
ATOM 680 O O . ALA A 1 87 ? 22.555 -0.605 -5.310 1.00 54.31 87 ALA A O 1
ATOM 681 N N . VAL A 1 88 ? 20.780 -0.554 -3.936 1.00 57.94 88 VAL A N 1
ATOM 682 C CA . VAL A 1 88 ? 21.520 -0.987 -2.751 1.00 57.94 88 VAL A CA 1
ATOM 683 C C . VAL A 1 88 ? 21.876 -2.456 -2.964 1.00 57.94 88 VAL A C 1
ATOM 685 O O . VAL A 1 88 ? 21.002 -3.322 -2.984 1.00 57.94 88 VAL A O 1
ATOM 688 N N . THR A 1 89 ? 23.161 -2.740 -3.166 1.00 57.84 89 THR A N 1
ATOM 689 C CA . THR A 1 89 ? 23.676 -4.107 -3.272 1.00 57.84 89 THR A CA 1
ATOM 690 C C . THR A 1 89 ? 23.460 -4.823 -1.941 1.00 57.84 89 THR A C 1
ATOM 692 O O . THR A 1 89 ? 24.259 -4.693 -1.015 1.00 57.84 89 THR A O 1
ATOM 695 N N . LEU A 1 90 ? 22.379 -5.598 -1.834 1.00 51.81 90 LEU A N 1
ATOM 696 C CA . LEU A 1 90 ? 22.196 -6.556 -0.749 1.00 51.81 90 LEU A CA 1
ATOM 697 C C . LEU A 1 90 ? 23.195 -7.692 -0.968 1.00 51.81 90 LEU A C 1
ATOM 699 O O . LEU A 1 90 ? 22.945 -8.641 -1.710 1.00 51.81 90 LEU A O 1
ATOM 703 N N . ASN A 1 91 ? 24.370 -7.559 -0.357 1.00 52.56 91 ASN A N 1
ATOM 704 C CA . ASN A 1 91 ? 25.375 -8.606 -0.349 1.00 52.56 91 ASN A CA 1
ATOM 705 C C . ASN A 1 91 ? 24.856 -9.779 0.496 1.00 52.56 91 ASN A C 1
ATOM 707 O O . ASN A 1 91 ? 25.107 -9.857 1.697 1.00 52.56 91 ASN A O 1
ATOM 711 N N . ASN A 1 92 ? 24.106 -10.691 -0.126 1.00 52.78 92 ASN A N 1
ATOM 712 C CA . ASN A 1 92 ? 23.737 -11.964 0.476 1.00 52.78 92 ASN A CA 1
ATOM 713 C C . ASN A 1 92 ? 24.976 -12.866 0.514 1.00 52.78 92 ASN A C 1
ATOM 715 O O . ASN A 1 92 ? 25.146 -13.776 -0.296 1.00 52.78 92 ASN A O 1
ATOM 719 N N . SER A 1 93 ? 25.862 -12.592 1.467 1.00 46.28 93 SER A N 1
ATOM 720 C CA . SER A 1 93 ? 26.942 -13.496 1.833 1.00 46.28 93 SER A CA 1
ATOM 721 C C . SER A 1 93 ? 26.353 -14.671 2.614 1.00 46.28 93 SER A C 1
ATOM 723 O O . SER A 1 93 ? 26.522 -14.770 3.826 1.00 46.28 93 SER A O 1
ATOM 725 N N . ARG A 1 94 ? 25.682 -15.601 1.921 1.00 51.03 94 ARG A N 1
ATOM 726 C CA . ARG A 1 94 ? 25.666 -16.991 2.389 1.00 51.03 94 ARG A CA 1
ATOM 727 C C . ARG A 1 94 ? 27.102 -17.491 2.287 1.00 51.03 94 ARG A C 1
ATOM 729 O O . ARG A 1 94 ? 27.541 -17.913 1.222 1.00 51.03 94 ARG A O 1
ATOM 736 N N . ARG A 1 95 ? 27.849 -17.386 3.383 1.00 42.41 95 ARG A N 1
ATOM 737 C CA . ARG A 1 95 ? 29.044 -18.196 3.595 1.00 42.41 95 ARG A CA 1
ATOM 738 C C . ARG A 1 95 ? 28.675 -19.286 4.583 1.00 42.41 95 ARG A C 1
ATOM 740 O O . ARG A 1 95 ? 28.367 -19.011 5.738 1.00 42.41 95 ARG A O 1
ATOM 747 N N . GLU A 1 96 ? 28.646 -20.505 4.063 1.00 40.97 96 GLU A N 1
ATOM 748 C CA . GLU A 1 96 ? 28.720 -21.728 4.847 1.00 40.97 96 GLU A CA 1
ATOM 749 C C . GLU A 1 96 ? 29.939 -21.670 5.776 1.00 40.97 96 GLU A C 1
ATOM 751 O O . GLU A 1 96 ? 30.975 -21.092 5.435 1.00 40.97 96 GLU A O 1
ATOM 756 N N . ASN A 1 97 ? 29.768 -22.256 6.961 1.00 40.47 97 ASN A N 1
ATOM 757 C CA . ASN A 1 97 ? 30.765 -22.387 8.015 1.00 40.47 97 ASN A CA 1
ATOM 758 C C . ASN A 1 97 ? 32.160 -22.725 7.469 1.00 40.47 97 ASN A C 1
ATOM 760 O O . ASN A 1 97 ? 32.397 -23.821 6.970 1.00 40.47 97 ASN A O 1
ATOM 764 N N . THR A 1 98 ? 33.104 -21.810 7.658 1.00 36.78 98 THR A N 1
ATOM 765 C CA . THR A 1 98 ? 34.518 -22.147 7.829 1.00 36.78 98 THR A CA 1
ATOM 766 C C . THR A 1 98 ? 35.030 -21.335 9.012 1.00 36.78 98 THR A C 1
ATOM 768 O O . THR A 1 98 ? 34.909 -20.111 9.047 1.00 36.78 98 THR A O 1
ATOM 771 N N . GLU A 1 99 ? 35.489 -22.054 10.032 1.00 51.00 99 GLU A N 1
ATOM 772 C CA . GLU A 1 99 ? 36.005 -21.532 11.292 1.00 51.00 99 GLU A CA 1
ATOM 773 C C . GLU A 1 99 ? 37.179 -20.577 11.047 1.00 51.00 99 GLU A C 1
ATOM 775 O O . GLU A 1 99 ? 38.272 -21.006 10.700 1.00 51.00 99 GLU A O 1
ATOM 780 N N . GLU A 1 100 ? 36.988 -19.282 11.292 1.00 44.00 100 GLU A N 1
ATOM 781 C CA . GLU A 1 100 ? 38.088 -18.389 11.654 1.00 44.00 100 GLU A CA 1
ATOM 782 C C . GLU A 1 100 ? 37.613 -17.427 12.741 1.00 44.00 100 GLU A C 1
ATOM 784 O O . GLU A 1 100 ? 36.988 -16.391 12.512 1.00 44.00 100 GLU A O 1
ATOM 789 N N . GLN A 1 101 ? 37.926 -17.830 13.965 1.00 54.88 101 GLN A N 1
ATOM 790 C CA . GLN A 1 101 ? 37.777 -17.097 15.206 1.00 54.88 101 GLN A CA 1
ATOM 791 C C . GLN A 1 101 ? 38.502 -15.743 15.105 1.00 54.88 101 GLN A C 1
ATOM 793 O O . GLN A 1 101 ? 39.724 -15.668 15.223 1.00 54.88 101 GLN A O 1
ATOM 798 N N . LYS A 1 102 ? 37.764 -14.650 14.880 1.00 51.91 102 LYS A N 1
ATOM 799 C CA . LYS A 1 102 ? 38.313 -13.286 14.928 1.00 51.91 102 LYS A CA 1
ATOM 800 C C . LYS A 1 102 ? 37.546 -12.464 15.959 1.00 51.91 102 LYS A C 1
ATOM 802 O O . LYS A 1 102 ? 36.385 -12.117 15.788 1.00 51.91 102 LYS A O 1
ATOM 807 N N . SER A 1 103 ? 38.234 -12.248 17.079 1.00 54.28 103 SER A N 1
ATOM 808 C CA . SER A 1 103 ? 37.818 -11.493 18.260 1.00 54.28 103 SER A CA 1
ATOM 809 C C . SER A 1 103 ? 37.531 -10.029 17.912 1.00 54.28 103 SER A C 1
ATOM 811 O O . SER A 1 103 ? 38.425 -9.318 17.458 1.00 54.28 103 SER A O 1
ATOM 813 N N . CYS A 1 104 ? 36.300 -9.571 18.148 1.00 60.34 104 CYS A N 1
ATOM 814 C CA . CYS A 1 104 ? 35.866 -8.189 17.900 1.00 60.34 104 CYS A CA 1
ATOM 815 C C . CYS A 1 104 ? 35.785 -7.326 19.171 1.00 60.34 104 CYS A C 1
ATOM 817 O O . CYS A 1 104 ? 35.073 -6.325 19.181 1.00 60.34 104 CYS A O 1
ATOM 819 N N . CYS A 1 105 ? 36.504 -7.665 20.245 1.00 61.72 105 CYS A N 1
ATOM 820 C CA . CYS A 1 105 ? 36.584 -6.802 21.428 1.00 61.72 105 CYS A CA 1
ATOM 821 C C . CYS A 1 105 ? 38.005 -6.779 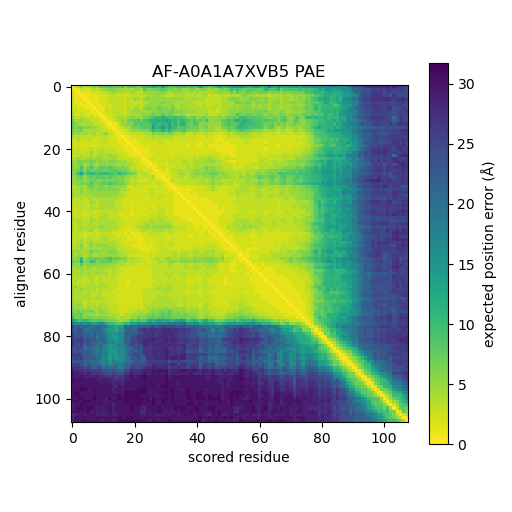22.005 1.00 61.72 105 CYS A C 1
ATOM 823 O O . CYS A 1 105 ? 38.361 -7.613 22.835 1.00 61.72 105 CYS A O 1
ATOM 825 N N . ARG A 1 106 ? 38.808 -5.789 21.597 1.00 51.06 106 ARG A N 1
ATOM 826 C CA . ARG A 1 106 ? 39.905 -5.255 22.419 1.00 51.06 106 ARG A CA 1
ATOM 827 C C . ARG A 1 106 ? 40.215 -3.813 22.024 1.00 51.06 106 ARG A C 1
ATOM 829 O O . ARG A 1 106 ? 40.874 -3.568 21.021 1.00 51.06 106 ARG A O 1
ATOM 836 N N . ASN A 1 107 ? 39.658 -2.882 22.791 1.00 41.91 107 ASN A N 1
ATOM 837 C CA . ASN A 1 107 ? 40.409 -1.844 23.499 1.00 41.91 107 ASN A CA 1
ATOM 838 C C . ASN A 1 107 ? 39.420 -0.983 24.297 1.00 41.91 107 ASN A C 1
ATOM 840 O O . ASN A 1 107 ? 38.857 -0.019 23.781 1.00 41.91 107 ASN A O 1
ATOM 844 N N . ILE A 1 108 ? 39.231 -1.365 25.561 1.00 47.81 108 ILE A N 1
ATOM 845 C CA . ILE A 1 108 ? 39.238 -0.411 26.669 1.00 47.81 108 ILE A CA 1
ATOM 846 C C . ILE A 1 108 ? 40.385 -0.811 27.592 1.00 47.81 108 ILE A C 1
ATOM 848 O O . ILE A 1 108 ? 40.631 -2.040 27.683 1.00 47.81 108 ILE A O 1
#

Nearest PDB structures (foldseek):
  1oiw-assembly1_A  TM=9.960E-01  e=9.853E-08  Homo sapiens
  4ojk-assembly2_A  TM=9.914E-01  e=1.054E-07  Homo sapiens
  5ez5-assembly1_A  TM=9.985E-01  e=1.291E-07  Homo sapiens
  5xr6-assembly2_B  TM=9.836E-01  e=1.811E-07  Arabidopsis thaliana
  2a5j-assembly1_A  TM=9.894E-01  e=3.102E-06  Homo sapiens

pLDDT: mean 79.15, std 18.56, range [36.78, 96.0]